Protein AF-A0ABD6J868-F1 (afdb_monomer_lite)

InterPro domains:
  IPR025668 Transposase DDE domain [PF13751] (1-73)

Organism: NCBI:txid1624

Foldseek 3Di:
DDDDPVVVVVVVVVVCCCPDPVNVVVVVVCVVPPVVLVVCLCPVVVPPDFPDDDDVSSVVRVVVSSVVSVVDD

Secondary structure (DSSP, 8-state):
----HHHHHHHHHHHHHHHSHHHHHHHHHHHHHTHHHHHHHHHTS---S-SS-SHHHHHHHHHHHHHHHHH--

Sequence (73 aa):
MQVNQTWNYYKEKIKENLSSDEGQAIYRRRKYDVEPVLGRMKRNFGVRRTHLRGQKSVENDIGLVLMSMNLVK

Structure (mmCIF, N/CA/C/O backbone):
data_AF-A0ABD6J868-F1
#
_entry.id   AF-A0ABD6J868-F1
#
loop_
_atom_site.group_PDB
_atom_site.id
_atom_site.type_symbol
_atom_site.label_atom_id
_atom_site.label_alt_id
_atom_site.label_comp_id
_atom_site.label_asym_id
_atom_site.label_entity_id
_atom_site.label_seq_id
_atom_site.pdbx_PDB_ins_code
_atom_site.Cartn_x
_atom_site.Cartn_y
_atom_site.Cartn_z
_atom_site.occupancy
_atom_site.B_iso_or_equiv
_atom_site.auth_seq_id
_atom_site.auth_comp_id
_atom_site.auth_asym_id
_atom_site.auth_atom_id
_atom_site.pdbx_PDB_model_num
ATOM 1 N N . MET A 1 1 ? 0.470 -13.816 32.796 1.00 64.44 1 MET A N 1
ATOM 2 C CA . MET A 1 1 ? 0.727 -13.465 31.382 1.00 64.44 1 MET A CA 1
ATOM 3 C C . MET A 1 1 ? 0.641 -11.950 31.267 1.00 64.44 1 MET A C 1
ATOM 5 O O . MET A 1 1 ? -0.418 -11.406 31.550 1.00 64.44 1 MET A O 1
ATOM 9 N N . GLN A 1 2 ? 1.747 -11.259 30.990 1.00 78.88 2 GLN A N 1
ATOM 10 C CA . GLN A 1 2 ? 1.744 -9.797 30.890 1.00 78.88 2 GLN A CA 1
ATOM 11 C C . GLN A 1 2 ? 1.247 -9.404 29.496 1.00 78.88 2 GLN A C 1
ATOM 13 O O . GLN A 1 2 ? 1.799 -9.855 28.495 1.00 78.88 2 GLN A O 1
ATOM 18 N N . VAL A 1 3 ? 0.176 -8.615 29.428 1.00 82.94 3 VAL A N 1
ATOM 19 C CA . VAL A 1 3 ? -0.444 -8.208 28.161 1.00 82.94 3 VAL A CA 1
ATOM 20 C C . VAL A 1 3 ? -0.097 -6.750 27.878 1.00 82.94 3 VAL A C 1
ATOM 22 O O . VAL A 1 3 ? -0.235 -5.893 28.750 1.00 82.94 3 VAL A O 1
ATOM 25 N N . ASN A 1 4 ? 0.358 -6.465 26.657 1.00 93.31 4 ASN A N 1
ATOM 26 C CA . ASN A 1 4 ? 0.641 -5.103 26.217 1.00 93.31 4 ASN A CA 1
ATOM 27 C C . ASN A 1 4 ? -0.679 -4.352 25.966 1.00 93.31 4 ASN A C 1
ATOM 29 O O . ASN A 1 4 ? -1.362 -4.583 24.967 1.00 93.31 4 ASN A O 1
ATOM 33 N N . GLN A 1 5 ? -1.023 -3.446 26.880 1.00 93.75 5 GLN A N 1
ATOM 34 C CA . GLN A 1 5 ? -2.273 -2.684 26.834 1.00 93.75 5 GLN A CA 1
ATOM 35 C C . GLN A 1 5 ? -2.344 -1.743 25.623 1.00 93.75 5 GLN A C 1
ATOM 37 O O . GLN A 1 5 ? -3.383 -1.645 24.973 1.00 93.75 5 GLN A O 1
ATOM 42 N N . THR A 1 6 ? -1.225 -1.114 25.256 1.00 95.06 6 THR A N 1
ATOM 43 C CA . THR A 1 6 ? -1.130 -0.231 24.085 1.00 95.06 6 THR A CA 1
ATOM 44 C C . THR A 1 6 ? -1.436 -0.982 22.792 1.00 95.06 6 THR A 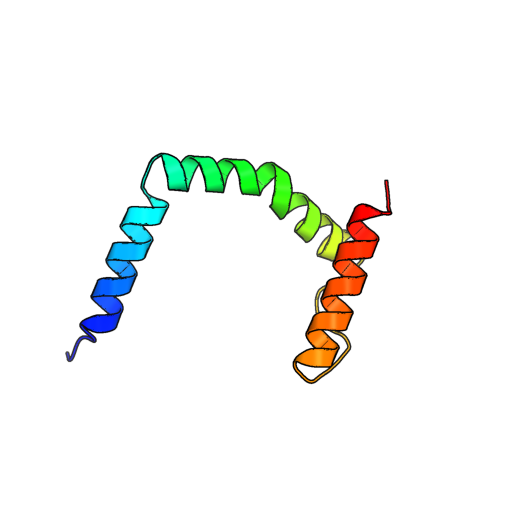C 1
ATOM 46 O O . THR A 1 6 ? -2.150 -0.481 21.925 1.00 95.06 6 THR A O 1
ATOM 49 N N . TRP A 1 7 ? -0.928 -2.208 22.665 1.00 94.69 7 TRP A N 1
ATOM 50 C CA . TRP A 1 7 ? -1.200 -3.045 21.501 1.00 94.69 7 TRP A CA 1
ATOM 51 C C . TRP A 1 7 ? -2.682 -3.424 21.399 1.00 94.69 7 TRP A C 1
ATOM 53 O O . TRP A 1 7 ? -3.262 -3.310 20.319 1.00 94.69 7 TRP A O 1
ATOM 63 N N . ASN A 1 8 ? -3.312 -3.806 22.516 1.00 95.12 8 ASN A N 1
ATOM 64 C CA . ASN A 1 8 ? -4.746 -4.116 22.545 1.00 95.12 8 ASN A CA 1
ATOM 65 C C . ASN A 1 8 ? -5.596 -2.916 22.120 1.00 95.12 8 ASN A C 1
ATOM 67 O O . ASN A 1 8 ? -6.506 -3.074 21.311 1.00 95.12 8 ASN A O 1
ATOM 71 N N . TYR A 1 9 ? -5.261 -1.721 22.613 1.00 96.06 9 TYR A N 1
ATOM 72 C CA . TYR A 1 9 ? -5.952 -0.490 22.238 1.0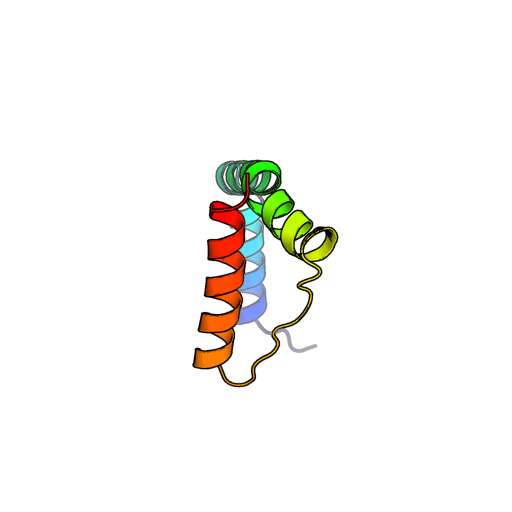0 96.06 9 TYR A CA 1
ATOM 73 C C . TYR A 1 9 ? -5.930 -0.259 20.719 1.00 96.06 9 TYR A C 1
ATOM 75 O O . TYR A 1 9 ? -6.978 -0.086 20.096 1.00 96.06 9 TYR A O 1
ATOM 83 N N . TYR A 1 10 ? -4.749 -0.307 20.090 1.00 96.88 10 TYR A N 1
ATOM 84 C CA . TYR A 1 10 ? -4.647 -0.098 18.642 1.00 96.88 10 TYR A CA 1
ATOM 85 C C . TYR A 1 10 ? -5.304 -1.215 17.835 1.00 96.88 10 TYR A C 1
ATOM 87 O O . TYR A 1 10 ? -5.873 -0.948 16.777 1.00 96.88 10 TYR A O 1
ATOM 95 N N . LYS A 1 11 ? -5.251 -2.454 18.328 1.00 95.81 11 LYS A N 1
ATOM 96 C CA . LYS A 1 11 ? -5.914 -3.588 17.686 1.00 95.81 11 LYS A CA 1
ATOM 97 C C . LYS A 1 11 ? -7.428 -3.392 17.628 1.00 95.81 11 LYS A C 1
ATOM 99 O O . LYS A 1 11 ? -7.998 -3.553 16.550 1.00 95.81 11 LYS A O 1
ATOM 104 N N . GLU A 1 12 ? -8.062 -3.029 18.743 1.00 96.69 12 GLU A N 1
ATOM 105 C CA . GLU A 1 12 ? -9.508 -2.769 18.769 1.00 96.69 12 GLU A CA 1
ATOM 106 C C . GLU A 1 12 ? -9.864 -1.555 17.902 1.00 96.69 12 GLU A C 1
ATOM 108 O O . GLU A 1 12 ? -10.748 -1.655 17.057 1.00 96.69 12 GLU A O 1
ATOM 113 N N . LYS A 1 13 ? -9.082 -0.469 17.967 1.00 96.44 13 LYS A N 1
ATOM 114 C CA . LYS A 1 13 ? -9.284 0.709 17.107 1.00 96.44 13 LYS A CA 1
ATOM 115 C C . LYS A 1 13 ? -9.239 0.375 15.610 1.00 96.44 13 LYS A C 1
ATOM 117 O O . LYS A 1 13 ? -10.057 0.853 14.828 1.00 96.44 13 LYS A O 1
ATOM 122 N N . ILE A 1 14 ? -8.276 -0.444 15.180 1.00 95.69 14 ILE A N 1
ATOM 123 C CA . ILE A 1 14 ? -8.181 -0.883 13.779 1.00 95.69 14 ILE A CA 1
ATOM 124 C C . ILE A 1 14 ? -9.374 -1.767 13.413 1.00 95.69 14 ILE A C 1
ATOM 126 O O . ILE A 1 14 ? -9.923 -1.627 12.321 1.00 95.69 14 ILE A O 1
ATOM 130 N N . LYS A 1 15 ? -9.785 -2.667 14.308 1.00 96.12 15 LYS A N 1
ATOM 131 C CA . LYS A 1 15 ? -10.931 -3.549 14.088 1.00 96.12 15 LYS A CA 1
ATOM 132 C C . LYS A 1 15 ? -12.223 -2.754 13.915 1.00 96.12 15 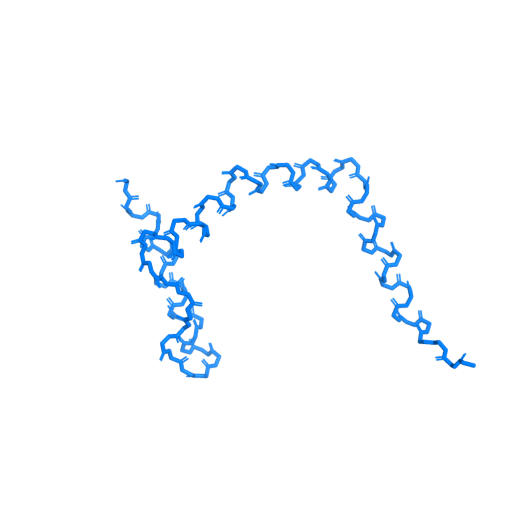LYS A C 1
ATOM 134 O O . LYS A 1 15 ? -12.965 -3.045 12.981 1.00 96.12 15 LYS A O 1
ATOM 139 N N . GLU A 1 16 ? -12.462 -1.745 14.748 1.00 96.56 16 GLU A N 1
ATOM 140 C CA . GLU A 1 16 ? -13.603 -0.830 14.618 1.00 96.56 16 GLU A CA 1
ATOM 141 C C . GLU A 1 16 ? -13.577 -0.105 13.268 1.00 96.56 16 GLU A C 1
ATOM 143 O O . GLU A 1 16 ? -14.549 -0.167 12.517 1.00 96.56 16 GLU A O 1
ATOM 148 N N . ASN A 1 17 ? -12.433 0.479 12.897 1.00 95.38 17 ASN A N 1
ATOM 149 C CA . ASN A 1 17 ? -12.273 1.179 11.619 1.00 95.38 17 ASN A CA 1
ATOM 150 C C . ASN A 1 17 ? -12.486 0.275 10.397 1.00 95.38 17 ASN A C 1
ATOM 152 O O . ASN A 1 17 ? -13.004 0.729 9.384 1.00 95.38 17 ASN A O 1
ATOM 156 N N . LEU A 1 18 ? -12.056 -0.987 10.457 1.00 94.69 18 LEU A N 1
ATOM 157 C CA . LEU A 1 18 ? -12.255 -1.950 9.369 1.00 94.69 18 LEU A CA 1
ATOM 158 C C . LEU A 1 18 ? -13.686 -2.499 9.324 1.00 94.69 18 LEU A C 1
ATOM 160 O O . LEU A 1 18 ? -14.143 -2.897 8.254 1.00 94.69 18 LEU A O 1
ATOM 164 N N . SER A 1 19 ? -14.368 -2.543 10.471 1.00 95.25 19 SER A N 1
ATOM 165 C CA . SER A 1 19 ? -15.730 -3.075 10.587 1.00 95.25 19 SER A CA 1
ATOM 166 C C . SER A 1 19 ? -16.800 -2.030 10.282 1.00 95.25 19 SER A C 1
ATOM 168 O O . SER A 1 19 ? -17.922 -2.422 9.974 1.00 95.25 19 SER A O 1
ATOM 170 N N . SER A 1 20 ? -16.471 -0.737 10.341 1.00 97.19 20 SER A N 1
ATOM 171 C CA . SER A 1 20 ? -17.38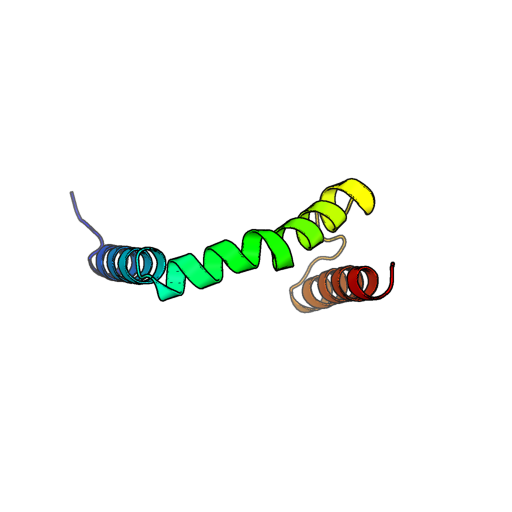9 0.348 9.988 1.00 97.19 20 SER A CA 1
ATOM 172 C C . SER A 1 20 ? -17.822 0.280 8.520 1.00 97.19 20 SER A C 1
ATOM 174 O O . SER A 1 20 ? -17.076 -0.186 7.653 1.00 97.19 20 SER A O 1
ATOM 176 N N . ASP A 1 21 ? -19.016 0.790 8.218 1.00 97.31 21 ASP A N 1
ATOM 177 C CA . ASP A 1 21 ? -19.553 0.797 6.851 1.00 97.31 21 ASP A CA 1
ATOM 178 C C . ASP A 1 21 ? -18.642 1.551 5.870 1.00 97.31 21 ASP A C 1
ATOM 180 O O . ASP A 1 21 ? -18.446 1.120 4.730 1.00 97.31 21 ASP A O 1
ATOM 184 N N . GLU A 1 22 ? -18.027 2.646 6.329 1.00 96.69 22 GLU A N 1
ATOM 185 C CA . GLU A 1 22 ? -17.044 3.413 5.562 1.00 96.69 22 GLU A CA 1
ATOM 186 C C . GLU A 1 22 ? -15.790 2.577 5.265 1.00 96.69 22 GLU A C 1
ATOM 188 O O . GLU A 1 22 ? -15.363 2.481 4.109 1.00 96.69 22 GLU A O 1
ATOM 193 N N . GLY A 1 23 ? -15.230 1.910 6.280 1.00 95.88 23 GLY A N 1
ATOM 194 C CA . GLY A 1 23 ? -14.066 1.040 6.125 1.00 95.88 23 GLY A CA 1
ATOM 195 C C . GLY A 1 23 ? -14.330 -0.100 5.145 1.00 95.88 23 GLY A C 1
ATOM 196 O O . GLY A 1 23 ? -13.523 -0.360 4.243 1.00 95.88 23 GLY A O 1
ATOM 197 N N . GLN A 1 24 ? -15.503 -0.724 5.245 1.00 96.50 24 GLN A N 1
ATOM 198 C CA . GLN A 1 24 ? -15.942 -1.766 4.320 1.00 96.50 24 GLN A CA 1
ATOM 199 C C . GLN A 1 24 ? -16.160 -1.235 2.896 1.00 96.50 24 GLN A C 1
ATOM 201 O O . GLN A 1 24 ? -15.831 -1.921 1.923 1.00 96.50 24 GLN A O 1
ATOM 206 N N . ALA A 1 25 ? -16.704 -0.027 2.731 1.00 96.69 25 ALA A N 1
ATOM 207 C CA . ALA A 1 25 ? -16.873 0.603 1.421 1.00 96.69 25 ALA A CA 1
ATOM 208 C C . ALA A 1 25 ? -15.519 0.892 0.750 1.00 96.69 25 ALA A C 1
ATOM 210 O O . ALA A 1 25 ? -15.316 0.527 -0.413 1.00 96.69 25 ALA A O 1
ATOM 211 N N . ILE A 1 26 ? -14.560 1.456 1.490 1.00 95.81 26 ILE A N 1
ATOM 212 C CA . ILE A 1 26 ? -13.192 1.695 1.004 1.00 95.81 26 ILE A CA 1
ATOM 213 C C . ILE A 1 26 ? -12.517 0.371 0.634 1.00 95.81 26 ILE A C 1
ATOM 215 O O . ILE A 1 26 ? -11.889 0.267 -0.423 1.00 95.81 26 ILE A O 1
ATOM 219 N N . TYR A 1 27 ? -12.660 -0.658 1.473 1.00 94.38 27 TYR A N 1
ATOM 220 C CA . TYR A 1 27 ? -12.089 -1.975 1.203 1.00 94.38 27 TYR A CA 1
ATOM 221 C C . TYR A 1 27 ? -12.660 -2.594 -0.080 1.00 94.38 27 TYR A C 1
ATOM 223 O O . TYR A 1 27 ? -11.893 -3.048 -0.931 1.00 94.38 27 TYR A O 1
ATOM 231 N N . ARG A 1 28 ? -13.986 -2.539 -0.277 1.00 95.19 28 ARG A N 1
ATOM 232 C CA . ARG A 1 28 ? -14.633 -2.990 -1.521 1.00 95.19 28 ARG A CA 1
ATOM 233 C C . ARG A 1 28 ? -14.083 -2.257 -2.740 1.00 95.19 28 ARG A C 1
ATOM 235 O O . ARG A 1 28 ? -13.771 -2.906 -3.731 1.00 95.19 28 ARG A O 1
ATOM 242 N N . ARG A 1 29 ? -13.899 -0.938 -2.656 1.00 95.88 29 ARG A N 1
ATOM 243 C CA . ARG A 1 29 ? -13.324 -0.141 -3.747 1.00 95.88 29 ARG A CA 1
ATOM 244 C C . ARG A 1 29 ? -11.883 -0.550 -4.077 1.00 95.88 29 ARG A C 1
ATOM 246 O O . ARG A 1 29 ? -11.548 -0.716 -5.246 1.00 95.88 29 ARG A O 1
ATOM 253 N N . ARG A 1 30 ? -11.040 -0.805 -3.068 1.00 95.88 30 ARG A N 1
ATOM 254 C CA . ARG A 1 30 ? -9.641 -1.238 -3.272 1.00 95.88 30 ARG A CA 1
ATOM 255 C C . ARG A 1 30 ? -9.513 -2.564 -4.025 1.00 95.88 30 ARG A C 1
ATOM 257 O O . ARG A 1 30 ? -8.545 -2.717 -4.767 1.00 95.88 30 ARG A O 1
ATOM 264 N N . LYS A 1 31 ? -10.474 -3.484 -3.882 1.00 94.94 31 LYS A N 1
ATOM 265 C CA . LYS A 1 31 ? -10.485 -4.744 -4.647 1.00 94.94 31 LYS A CA 1
ATOM 266 C C . LYS A 1 31 ? -10.567 -4.534 -6.155 1.00 94.94 31 LYS A C 1
ATOM 268 O O . LYS A 1 31 ? -10.031 -5.338 -6.907 1.00 94.94 31 LYS A O 1
ATOM 273 N N . TYR A 1 32 ? -11.230 -3.468 -6.591 1.00 93.25 32 TYR A N 1
ATOM 274 C CA . TYR A 1 32 ? -11.368 -3.142 -8.009 1.00 93.25 32 TYR A CA 1
ATOM 275 C C . TYR A 1 32 ? -10.276 -2.182 -8.481 1.00 93.25 32 TYR A C 1
ATOM 277 O O . TYR A 1 32 ? -9.732 -2.361 -9.564 1.00 93.25 32 TYR A O 1
ATOM 285 N N . ASP A 1 33 ? -9.908 -1.204 -7.653 1.00 91.94 33 ASP A N 1
ATOM 286 C CA . ASP A 1 33 ? -8.997 -0.140 -8.081 1.00 91.94 33 ASP A CA 1
ATOM 287 C C . ASP A 1 33 ? -7.519 -0.517 -7.864 1.00 91.94 33 ASP A C 1
ATOM 289 O O . ASP A 1 33 ? -6.673 -0.298 -8.727 1.00 91.94 33 ASP A O 1
ATOM 293 N N . VAL A 1 34 ? -7.179 -1.096 -6.706 1.00 92.44 34 VAL A N 1
ATOM 294 C CA . VAL A 1 34 ? -5.783 -1.262 -6.253 1.00 92.44 34 VAL A CA 1
ATOM 295 C C . VAL A 1 34 ? -5.270 -2.681 -6.476 1.00 92.44 34 VAL A C 1
ATOM 297 O O . VAL A 1 34 ? -4.166 -2.875 -6.991 1.00 92.44 34 VAL A O 1
ATOM 300 N N . GLU A 1 35 ? -6.050 -3.691 -6.089 1.00 93.06 35 GLU A N 1
ATOM 301 C CA . GLU A 1 35 ? -5.624 -5.092 -6.184 1.00 93.06 35 GLU A CA 1
ATOM 302 C C . GLU A 1 35 ? -5.281 -5.526 -7.622 1.00 93.06 35 GLU A C 1
ATOM 304 O O . GLU A 1 35 ? -4.253 -6.193 -7.789 1.00 93.06 35 GLU A O 1
ATOM 309 N N . PRO A 1 36 ? -6.013 -5.110 -8.679 1.00 92.94 36 PRO A N 1
ATOM 310 C CA . PRO A 1 36 ? -5.666 -5.479 -10.049 1.00 92.94 36 PRO A CA 1
ATOM 311 C C . PRO A 1 36 ? -4.346 -4.869 -10.518 1.00 92.94 36 PRO A C 1
ATOM 313 O O . PRO A 1 36 ? -3.576 -5.550 -11.195 1.00 92.94 36 PRO A O 1
ATOM 316 N N . VAL A 1 37 ? -4.030 -3.633 -10.111 1.00 91.94 37 VAL A N 1
ATOM 317 C CA . VAL A 1 37 ? -2.748 -2.980 -10.430 1.00 91.94 37 VAL A CA 1
ATOM 318 C C . VAL A 1 37 ? -1.589 -3.757 -9.806 1.00 91.94 37 VAL A C 1
ATOM 320 O O . VAL A 1 37 ? -0.625 -4.106 -10.489 1.00 91.9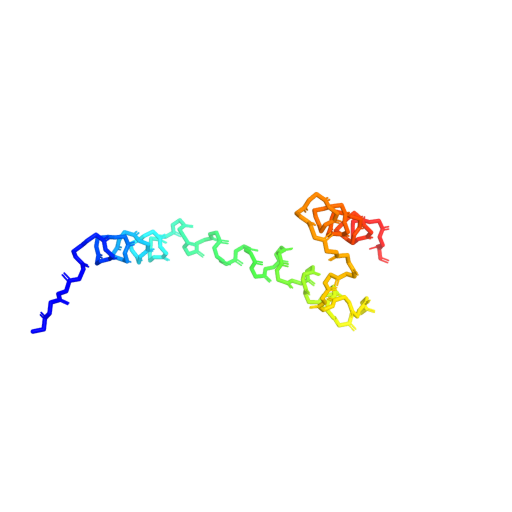4 37 VAL A O 1
ATOM 323 N N . LEU A 1 38 ? -1.706 -4.122 -8.526 1.00 92.56 38 LEU A N 1
ATOM 324 C CA . LEU A 1 38 ? -0.691 -4.927 -7.837 1.00 92.56 38 LEU A CA 1
ATOM 325 C C . LEU A 1 38 ? -0.608 -6.361 -8.385 1.00 92.56 38 LEU A C 1
ATOM 327 O O . LEU A 1 38 ? 0.474 -6.955 -8.421 1.00 92.56 38 LEU A O 1
ATOM 331 N N . GLY A 1 39 ? -1.731 -6.920 -8.837 1.00 93.75 39 GLY A N 1
ATOM 332 C CA . GLY A 1 39 ? -1.786 -8.197 -9.543 1.00 93.75 39 GLY A CA 1
ATOM 333 C C . GLY A 1 39 ? -1.032 -8.144 -10.873 1.00 93.75 39 GLY A C 1
ATOM 334 O O . GLY A 1 39 ? -0.156 -8.978 -11.112 1.00 93.75 39 GLY A O 1
ATOM 335 N N . ARG A 1 40 ? -1.300 -7.125 -11.702 1.00 93.00 40 ARG A N 1
ATOM 336 C CA . ARG A 1 40 ? -0.609 -6.861 -12.978 1.00 93.00 40 ARG A CA 1
ATOM 337 C C . ARG A 1 40 ? 0.892 -6.671 -12.760 1.00 93.00 40 ARG A C 1
ATOM 339 O O . ARG A 1 40 ? 1.686 -7.266 -13.487 1.00 93.00 40 ARG A O 1
ATOM 346 N N . MET A 1 41 ? 1.277 -5.939 -11.714 1.00 94.19 41 MET A N 1
ATOM 347 C CA . MET A 1 41 ? 2.670 -5.762 -11.284 1.00 94.19 41 MET A CA 1
ATOM 348 C C . MET A 1 41 ? 3.401 -7.079 -11.078 1.00 94.19 41 MET A C 1
ATOM 350 O O . MET A 1 41 ? 4.471 -7.293 -11.646 1.00 94.19 41 MET A O 1
ATOM 354 N N . LYS A 1 42 ? 2.798 -7.996 -10.327 1.00 93.62 42 LYS A N 1
ATOM 355 C CA . LYS A 1 42 ? 3.445 -9.263 -9.976 1.00 93.62 42 LYS A CA 1
ATOM 356 C C . LYS A 1 42 ? 3.360 -10.314 -11.079 1.00 93.62 42 LYS A C 1
ATOM 358 O O . LYS A 1 42 ? 4.273 -11.135 -11.193 1.00 93.62 42 LYS A O 1
ATOM 363 N N . ARG A 1 43 ? 2.252 -10.348 -11.826 1.00 94.38 43 ARG A N 1
ATOM 364 C CA . ARG A 1 43 ? 1.953 -11.403 -12.806 1.00 94.38 43 ARG A CA 1
ATOM 365 C C . ARG A 1 43 ? 2.424 -11.057 -14.213 1.00 94.38 43 ARG A C 1
ATOM 367 O O . ARG A 1 43 ? 3.030 -11.911 -14.842 1.00 94.38 43 ARG A O 1
ATOM 374 N N . ASN A 1 44 ? 2.170 -9.836 -14.679 1.00 91.25 44 ASN A N 1
ATOM 375 C CA . ASN A 1 44 ? 2.451 -9.450 -16.064 1.00 91.25 44 ASN A CA 1
ATOM 376 C C . ASN A 1 44 ? 3.833 -8.801 -16.189 1.00 91.25 44 ASN A C 1
ATOM 378 O O . ASN A 1 44 ? 4.573 -9.120 -17.108 1.00 91.25 44 ASN A O 1
ATOM 382 N N . PHE A 1 45 ? 4.199 -7.933 -15.241 1.00 89.88 45 PHE A N 1
ATOM 383 C CA . PHE A 1 45 ? 5.506 -7.258 -15.234 1.00 89.88 45 PHE A CA 1
ATOM 384 C C . PHE A 1 45 ? 6.574 -8.024 -14.440 1.00 89.88 45 PHE A C 1
ATOM 386 O O . PHE A 1 45 ? 7.744 -7.658 -14.467 1.00 89.88 45 PHE A O 1
ATOM 393 N N . GLY A 1 46 ? 6.191 -9.075 -13.707 1.00 93.31 46 GLY A N 1
ATOM 394 C CA . GLY A 1 46 ? 7.123 -9.909 -12.940 1.00 93.31 46 GLY A CA 1
ATOM 395 C C . GLY A 1 46 ? 7.782 -9.215 -11.740 1.00 93.31 46 GLY A C 1
ATOM 396 O O . GLY A 1 46 ? 8.645 -9.808 -11.090 1.00 93.31 46 GLY A O 1
ATOM 397 N N . VAL A 1 47 ? 7.370 -7.991 -11.391 1.00 93.62 47 VAL A N 1
ATOM 398 C CA . VAL A 1 47 ? 7.958 -7.225 -10.287 1.00 93.62 47 VAL A CA 1
ATOM 399 C C . VAL A 1 47 ? 7.427 -7.765 -8.961 1.00 93.62 47 VAL A C 1
ATOM 401 O O . VAL A 1 47 ? 6.296 -7.500 -8.547 1.00 93.62 47 VAL A O 1
ATOM 404 N N . ARG A 1 48 ? 8.257 -8.568 -8.289 1.00 93.56 48 ARG A N 1
ATOM 405 C CA . ARG A 1 48 ? 7.942 -9.186 -6.986 1.00 93.56 48 ARG A CA 1
ATOM 406 C C . ARG A 1 48 ? 8.830 -8.704 -5.844 1.00 93.56 48 ARG A C 1
ATOM 408 O O . ARG A 1 48 ? 8.476 -8.895 -4.685 1.00 93.56 48 ARG A O 1
ATOM 415 N N . ARG A 1 49 ? 9.971 -8.104 -6.172 1.00 94.25 49 ARG A N 1
ATOM 416 C CA . ARG A 1 49 ? 10.950 -7.547 -5.239 1.00 94.25 49 ARG A CA 1
ATOM 417 C C . ARG A 1 49 ? 11.540 -6.280 -5.836 1.00 94.25 49 ARG A C 1
ATOM 419 O O . ARG A 1 49 ? 11.546 -6.133 -7.056 1.00 94.25 49 ARG A O 1
ATOM 426 N N . THR A 1 50 ? 12.050 -5.412 -4.978 1.00 94.19 50 THR A N 1
ATOM 427 C CA . THR A 1 50 ? 12.831 -4.252 -5.402 1.00 94.19 50 THR A CA 1
ATOM 428 C C . THR A 1 50 ? 14.214 -4.715 -5.844 1.00 94.19 50 THR A C 1
ATOM 430 O O . THR A 1 50 ? 14.766 -5.678 -5.299 1.00 94.19 50 THR A O 1
ATOM 433 N N . HIS A 1 51 ? 14.777 -4.043 -6.838 1.00 90.81 51 HIS A N 1
ATOM 434 C CA . HIS A 1 51 ? 16.113 -4.350 -7.354 1.00 90.81 51 HIS A CA 1
ATOM 435 C C . HIS A 1 51 ? 17.201 -3.593 -6.593 1.00 90.81 51 HIS A C 1
ATOM 437 O O . HIS A 1 51 ? 18.356 -4.017 -6.562 1.00 90.81 51 HIS A O 1
ATOM 443 N N . LEU A 1 52 ? 16.823 -2.487 -5.954 1.00 96.06 52 LEU A N 1
ATOM 444 C CA . LEU A 1 52 ? 17.731 -1.594 -5.249 1.00 96.06 52 LEU A CA 1
ATOM 445 C C . LEU A 1 52 ? 17.661 -1.792 -3.729 1.00 96.06 52 LEU A C 1
ATOM 447 O O . LEU A 1 52 ? 16.705 -2.35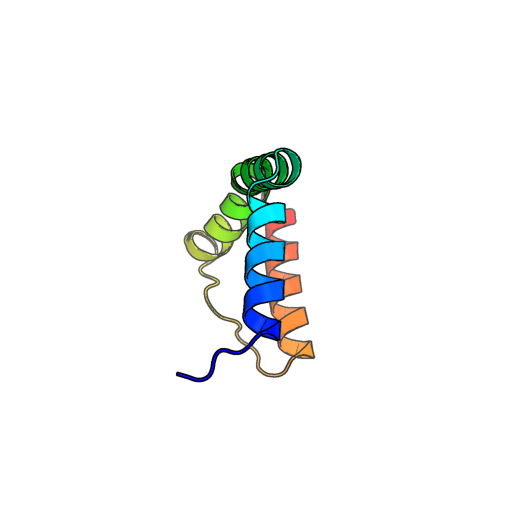1 -3.187 1.00 96.06 52 LEU A O 1
ATOM 451 N N . ARG A 1 53 ? 18.704 -1.316 -3.041 1.00 95.69 53 ARG A N 1
ATOM 452 C CA . ARG A 1 53 ? 18.799 -1.259 -1.575 1.00 95.69 53 ARG A CA 1
ATOM 453 C C . ARG A 1 53 ? 18.905 0.195 -1.113 1.00 95.69 53 ARG A C 1
ATOM 455 O O . ARG A 1 53 ? 19.438 1.037 -1.832 1.00 95.69 53 ARG A O 1
ATOM 462 N N . GLY A 1 54 ? 18.436 0.455 0.105 1.00 97.06 54 GLY A N 1
ATOM 463 C CA . GLY A 1 54 ? 18.355 1.796 0.687 1.00 97.06 54 GLY A CA 1
ATOM 464 C C . GLY A 1 54 ? 17.019 2.473 0.381 1.00 97.06 54 GLY A C 1
ATOM 465 O O . GLY A 1 54 ? 16.490 2.340 -0.720 1.00 97.06 54 GLY A O 1
ATOM 466 N N . GLN A 1 55 ? 16.474 3.186 1.369 1.00 96.62 55 GLN A N 1
ATOM 467 C CA . GLN A 1 55 ? 15.104 3.711 1.338 1.00 96.62 55 GLN A CA 1
ATOM 468 C C . GLN A 1 55 ? 14.820 4.551 0.086 1.00 96.62 55 GLN A C 1
ATOM 470 O O . GLN A 1 55 ? 13.925 4.216 -0.681 1.00 96.62 55 GLN A O 1
ATOM 475 N N . LYS A 1 56 ? 15.645 5.571 -0.176 1.00 97.88 56 LYS A N 1
ATOM 476 C CA . LYS A 1 56 ? 15.468 6.475 -1.322 1.00 97.88 56 LYS A CA 1
ATOM 477 C C . LYS A 1 56 ? 15.503 5.747 -2.670 1.00 97.88 56 LYS A C 1
ATOM 479 O O . LYS A 1 56 ? 14.714 6.032 -3.563 1.00 97.88 56 LYS A O 1
ATOM 484 N N . SER A 1 57 ? 16.417 4.793 -2.825 1.00 97.38 57 SER A N 1
ATOM 485 C CA . SER A 1 57 ? 16.543 4.020 -4.063 1.00 97.38 57 SER A CA 1
ATOM 486 C C . SER A 1 57 ? 15.351 3.084 -4.266 1.00 97.38 57 SER A C 1
ATOM 488 O O . SER A 1 57 ? 14.860 2.954 -5.382 1.00 97.38 57 SER A O 1
ATOM 490 N N . VAL A 1 58 ? 14.861 2.460 -3.191 1.00 97.38 58 VAL A N 1
ATOM 491 C CA . VAL A 1 58 ? 13.659 1.614 -3.217 1.00 97.38 58 VAL A CA 1
ATOM 492 C C . VAL A 1 58 ? 12.407 2.428 -3.552 1.00 97.38 58 VAL A C 1
ATOM 494 O O . VAL A 1 58 ? 11.600 1.983 -4.364 1.00 97.38 58 VAL A O 1
ATOM 497 N N . GLU A 1 59 ? 12.259 3.620 -2.973 1.00 97.31 59 GLU A N 1
ATOM 498 C CA . GLU A 1 59 ? 11.157 4.536 -3.290 1.00 97.31 59 GLU A CA 1
ATOM 499 C C . GLU A 1 59 ? 11.148 4.900 -4.783 1.00 97.31 59 GLU A C 1
ATOM 501 O O . GLU A 1 59 ? 10.101 4.814 -5.425 1.00 97.31 59 GLU A O 1
ATOM 506 N N . ASN A 1 60 ? 12.316 5.205 -5.360 1.00 96.56 60 ASN A N 1
ATOM 507 C CA . ASN A 1 60 ? 12.448 5.479 -6.793 1.00 96.56 60 ASN A CA 1
ATOM 508 C C . ASN A 1 60 ? 12.099 4.260 -7.667 1.00 96.56 60 ASN A C 1
ATOM 510 O O . ASN A 1 60 ? 11.376 4.407 -8.651 1.00 96.56 60 ASN A O 1
ATOM 514 N N . ASP A 1 61 ? 12.586 3.064 -7.313 1.00 95.44 61 ASP A N 1
ATOM 515 C CA . ASP A 1 61 ? 12.319 1.810 -8.043 1.00 95.44 61 ASP A CA 1
ATOM 516 C C . ASP A 1 61 ? 10.811 1.511 -8.087 1.00 95.44 61 ASP A C 1
ATOM 518 O O . ASP A 1 61 ? 10.222 1.345 -9.157 1.00 95.44 61 ASP A O 1
ATOM 522 N N . ILE A 1 62 ? 10.148 1.548 -6.926 1.00 95.19 62 ILE A N 1
ATOM 523 C CA . ILE A 1 62 ? 8.695 1.352 -6.831 1.00 95.19 62 ILE A CA 1
ATOM 524 C C . ILE A 1 62 ? 7.950 2.453 -7.593 1.00 95.19 62 ILE A C 1
ATOM 526 O O . ILE A 1 62 ? 7.002 2.154 -8.319 1.00 95.19 62 ILE A O 1
ATOM 530 N N . GLY A 1 63 ? 8.380 3.711 -7.470 1.00 94.75 63 GLY A N 1
ATOM 531 C CA . GLY A 1 63 ? 7.781 4.839 -8.181 1.00 94.75 63 GLY A CA 1
ATOM 532 C C . GLY A 1 63 ? 7.793 4.649 -9.699 1.00 94.75 63 GLY A C 1
ATOM 533 O O . GLY A 1 63 ? 6.760 4.823 -10.343 1.00 94.75 63 GLY A O 1
ATOM 534 N N . LEU A 1 64 ? 8.922 4.220 -10.271 1.00 94.88 64 LEU A N 1
ATOM 535 C CA . LEU A 1 64 ? 9.044 3.921 -11.703 1.00 94.88 64 LEU A CA 1
ATOM 536 C C . LEU A 1 64 ? 8.115 2.783 -12.133 1.00 94.88 64 LEU A C 1
ATOM 538 O O . LEU A 1 64 ? 7.413 2.907 -13.139 1.00 94.88 64 LEU A O 1
ATOM 542 N N . VAL A 1 65 ? 8.055 1.700 -11.352 1.00 93.88 65 VAL A N 1
ATOM 543 C CA . VAL A 1 65 ? 7.152 0.573 -11.624 1.00 93.88 65 VAL A CA 1
ATOM 544 C C . VAL A 1 65 ? 5.695 1.039 -11.618 1.00 93.88 65 VAL A C 1
ATOM 546 O O . VAL A 1 65 ? 4.956 0.748 -12.558 1.00 93.88 65 VAL A O 1
ATOM 549 N N . LEU A 1 66 ? 5.279 1.810 -10.615 1.00 93.00 66 LEU A N 1
ATOM 550 C CA . LEU A 1 66 ? 3.909 2.322 -10.525 1.00 93.00 66 LEU A CA 1
ATOM 551 C C . LEU A 1 66 ? 3.588 3.332 -11.636 1.00 93.00 66 LEU A C 1
ATOM 553 O O . LEU A 1 66 ? 2.489 3.297 -12.184 1.00 93.00 66 LEU A O 1
ATOM 557 N N . MET A 1 67 ? 4.535 4.186 -12.033 1.00 94.12 67 MET A N 1
ATOM 558 C CA . MET A 1 67 ? 4.351 5.075 -13.186 1.00 94.12 67 MET A CA 1
ATOM 559 C C . MET A 1 67 ? 4.178 4.282 -14.481 1.00 94.12 67 MET A C 1
ATOM 561 O O . MET A 1 67 ? 3.273 4.584 -15.256 1.00 94.12 67 MET A O 1
ATOM 565 N N . SER A 1 68 ? 4.971 3.226 -14.695 1.00 92.69 68 SER A N 1
ATOM 566 C CA . SER A 1 68 ? 4.823 2.371 -15.879 1.00 92.69 68 SER A CA 1
ATOM 567 C C . SER A 1 68 ? 3.432 1.726 -15.958 1.00 92.69 68 SER A C 1
ATOM 569 O O . SER A 1 68 ? 2.851 1.654 -17.039 1.00 92.69 68 SER A O 1
ATOM 571 N N . MET A 1 69 ? 2.833 1.366 -14.817 1.00 90.25 69 MET A N 1
ATOM 572 C CA . MET A 1 69 ? 1.474 0.809 -14.760 1.00 90.25 69 MET A CA 1
ATOM 573 C C . MET A 1 69 ? 0.391 1.768 -15.244 1.00 90.25 69 MET A C 1
ATOM 575 O O . MET A 1 69 ? -0.613 1.307 -15.783 1.00 90.25 69 MET A O 1
ATOM 579 N N . ASN A 1 70 ? 0.598 3.075 -15.070 1.00 87.88 70 ASN A N 1
ATOM 580 C CA . ASN A 1 70 ? -0.324 4.107 -15.542 1.00 87.88 70 ASN A CA 1
ATOM 581 C C . ASN A 1 70 ? -0.158 4.407 -17.039 1.00 87.88 70 ASN A C 1
ATOM 583 O O . ASN A 1 70 ? -1.079 4.931 -17.661 1.00 87.88 70 ASN A O 1
ATOM 587 N N . LEU A 1 71 ? 1.008 4.101 -17.617 1.00 88.06 71 LEU A N 1
ATOM 588 C CA . LEU A 1 71 ? 1.316 4.378 -19.024 1.00 88.06 71 LEU A CA 1
ATOM 589 C C . LEU A 1 71 ? 0.926 3.227 -19.956 1.00 88.06 71 LEU A C 1
ATOM 591 O O . LEU A 1 71 ? 0.605 3.461 -21.120 1.00 88.06 71 LEU A O 1
ATOM 595 N N . VAL A 1 72 ? 0.949 1.987 -19.466 1.00 76.00 72 VAL A N 1
ATOM 596 C CA . VAL A 1 72 ? 0.600 0.819 -20.279 1.00 76.00 72 VAL A CA 1
ATOM 597 C C . VAL A 1 72 ? -0.918 0.619 -20.263 1.00 76.00 72 VAL A C 1
ATOM 599 O O . VAL A 1 72 ? -1.479 0.219 -19.241 1.00 76.00 72 VAL A O 1
ATOM 602 N N . LYS A 1 73 ? -1.576 0.875 -21.402 1.00 59.16 73 LYS A N 1
ATOM 603 C CA . LYS A 1 73 ? -2.944 0.406 -21.674 1.00 59.16 73 LYS A CA 1
ATOM 604 C C . LYS A 1 73 ? -2.906 -1.095 -21.928 1.00 59.16 73 LYS A C 1
ATOM 606 O O . LYS A 1 73 ? -2.330 -1.501 -22.955 1.00 59.16 73 LYS A O 1
#

pLDDT: mean 93.03, std 6.44, range [59.16, 97.88]

Radius of gyration: 17.61 Å; chains: 1; bounding box: 38×20×53 Å